Protein AF-A0A494T1H7-F1 (afdb_monomer)

Structure (mmCIF, N/CA/C/O backbone):
data_AF-A0A494T1H7-F1
#
_entry.id   AF-A0A494T1H7-F1
#
loop_
_atom_site.group_PDB
_atom_site.id
_atom_site.type_symbol
_atom_site.label_atom_id
_atom_site.label_alt_id
_atom_site.label_comp_id
_atom_site.label_asym_id
_atom_site.label_entity_id
_atom_site.label_seq_id
_atom_site.pdbx_PDB_ins_code
_atom_site.Cartn_x
_atom_site.Cartn_y
_atom_site.Cartn_z
_atom_site.occupancy
_atom_site.B_iso_or_equiv
_atom_site.auth_seq_id
_atom_site.auth_comp_id
_atom_site.auth_asym_id
_atom_site.auth_atom_id
_atom_site.pdbx_PDB_model_num
ATOM 1 N N . MET A 1 1 ? 7.054 -2.931 -22.526 1.00 60.72 1 MET A N 1
ATOM 2 C CA . MET A 1 1 ? 6.720 -3.942 -21.498 1.00 60.72 1 MET A CA 1
ATOM 3 C C . MET A 1 1 ? 5.221 -4.020 -21.247 1.00 60.72 1 MET A C 1
ATOM 5 O O . MET A 1 1 ? 4.677 -5.110 -21.129 1.00 60.72 1 MET A O 1
ATOM 9 N N . ASP A 1 2 ? 4.543 -2.879 -21.295 1.00 64.06 2 ASP A N 1
ATOM 10 C CA . ASP A 1 2 ? 3.089 -2.733 -21.156 1.00 64.06 2 ASP A CA 1
ATOM 11 C C . ASP A 1 2 ? 2.274 -3.667 -22.053 1.00 64.06 2 ASP A C 1
ATOM 13 O O . ASP A 1 2 ? 1.274 -4.218 -21.614 1.00 64.06 2 ASP A O 1
ATOM 17 N N . ARG A 1 3 ? 2.739 -3.916 -23.286 1.00 69.00 3 ARG A N 1
ATOM 18 C CA . ARG A 1 3 ? 2.093 -4.848 -24.222 1.00 69.00 3 ARG A CA 1
ATOM 19 C C . ARG A 1 3 ? 2.090 -6.302 -23.736 1.00 69.00 3 ARG A C 1
ATOM 21 O O . ARG A 1 3 ? 1.154 -7.025 -24.037 1.00 69.00 3 ARG A O 1
ATOM 28 N N . LEU A 1 4 ? 3.116 -6.727 -22.994 1.00 72.81 4 LEU A N 1
ATOM 29 C CA . LEU A 1 4 ? 3.184 -8.081 -22.439 1.00 72.81 4 LEU A CA 1
ATOM 30 C C . L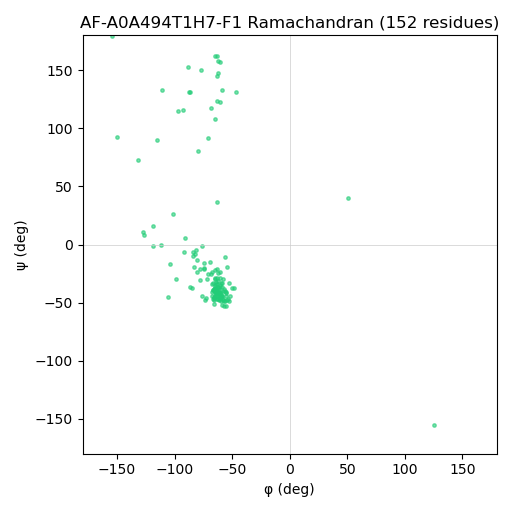EU A 1 4 ? 2.209 -8.228 -21.267 1.00 72.81 4 LEU A C 1
ATOM 32 O O . LEU A 1 4 ? 1.435 -9.173 -21.237 1.00 72.81 4 LEU A O 1
ATOM 36 N N . LEU A 1 5 ? 2.204 -7.272 -20.333 1.00 74.12 5 LEU A N 1
ATOM 37 C CA . LEU A 1 5 ? 1.331 -7.332 -19.153 1.00 74.12 5 LEU A CA 1
ATOM 38 C C . LEU A 1 5 ? -0.139 -7.021 -19.462 1.00 74.12 5 LEU A C 1
ATOM 40 O O . LEU A 1 5 ? -1.010 -7.397 -18.678 1.00 74.12 5 LEU A O 1
ATOM 44 N N . SER A 1 6 ? -0.429 -6.349 -20.579 1.00 75.00 6 SER A N 1
ATOM 45 C CA . SER A 1 6 ? -1.801 -6.175 -21.060 1.00 75.00 6 SER A CA 1
ATOM 46 C C . SER A 1 6 ? -2.344 -7.420 -21.761 1.00 75.00 6 SER A C 1
ATOM 48 O O . SER A 1 6 ? -3.545 -7.665 -21.698 1.00 75.00 6 SER A O 1
ATOM 50 N N . GLN A 1 7 ? -1.480 -8.213 -22.404 1.00 79.00 7 GLN A N 1
ATOM 51 C CA . GLN A 1 7 ? -1.861 -9.466 -23.062 1.00 79.00 7 GLN A CA 1
ATOM 52 C C . GLN A 1 7 ? -1.896 -10.648 -22.087 1.00 79.00 7 GLN A C 1
ATOM 54 O O . GLN A 1 7 ? -2.794 -11.475 -22.177 1.00 79.00 7 GLN A O 1
ATOM 59 N N . GLU A 1 8 ? -0.965 -10.694 -21.133 1.00 81.56 8 GLU A N 1
ATOM 60 C CA . GLU A 1 8 ? -0.801 -11.794 -20.177 1.00 81.56 8 GLU A CA 1
ATOM 61 C C . GLU A 1 8 ? -0.679 -11.258 -18.736 1.00 81.56 8 GLU A C 1
ATOM 63 O O . GLU A 1 8 ? 0.401 -11.272 -18.133 1.00 81.56 8 GLU A O 1
ATOM 68 N N . PRO A 1 9 ? -1.781 -10.766 -18.132 1.00 80.19 9 PRO A N 1
ATOM 69 C CA . PRO A 1 9 ? -1.756 -10.177 -16.791 1.00 80.19 9 PRO A CA 1
ATOM 70 C C . PRO A 1 9 ? -1.337 -11.176 -15.702 1.00 80.19 9 PRO A C 1
ATOM 72 O O . PRO A 1 9 ? -0.797 -10.769 -14.669 1.00 80.19 9 PRO A O 1
ATOM 75 N N . GLY A 1 10 ? -1.534 -12.477 -15.944 1.00 81.44 10 GLY A N 1
ATOM 76 C CA . GLY A 1 10 ? -1.143 -13.558 -15.039 1.00 81.44 10 GLY A CA 1
ATOM 77 C C . GLY A 1 10 ? 0.365 -13.660 -14.796 1.00 81.44 10 GLY A C 1
ATOM 78 O O . GLY A 1 10 ? 0.755 -14.163 -13.751 1.00 81.44 10 GLY A O 1
ATOM 79 N N . LEU A 1 11 ? 1.202 -13.115 -15.688 1.00 83.94 11 LEU A N 1
ATOM 80 C CA . LEU A 1 11 ? 2.667 -13.134 -15.558 1.00 83.94 11 LEU A CA 1
ATOM 81 C C . LEU A 1 11 ? 3.220 -12.041 -14.634 1.00 83.94 11 LEU A C 1
ATOM 83 O O . LEU A 1 11 ? 4.421 -11.982 -14.379 1.00 83.94 11 LEU A O 1
ATOM 87 N N . THR A 1 12 ? 2.366 -11.152 -14.128 1.00 84.25 12 THR A N 1
ATOM 88 C CA . THR A 1 12 ? 2.797 -10.026 -13.285 1.00 84.25 12 THR A CA 1
ATOM 89 C C . THR A 1 12 ? 3.558 -10.447 -12.014 1.00 84.25 12 THR A C 1
ATOM 91 O O . THR A 1 12 ? 4.561 -9.795 -11.715 1.00 84.25 12 THR A O 1
ATOM 94 N N . PRO A 1 13 ? 3.176 -11.517 -11.283 1.00 84.19 13 PRO A N 1
ATOM 95 C CA . PRO A 1 13 ? 3.950 -12.006 -10.141 1.00 84.19 13 PRO A CA 1
ATOM 96 C C . PRO A 1 13 ? 5.362 -12.453 -10.539 1.00 84.19 13 PRO A C 1
ATOM 98 O O . PRO A 1 13 ? 6.333 -12.025 -9.917 1.00 84.19 13 PRO A O 1
ATOM 101 N N . ASP A 1 14 ? 5.487 -13.257 -11.599 1.00 84.31 14 ASP A N 1
ATOM 102 C CA . ASP A 1 14 ? 6.775 -13.779 -12.080 1.00 84.31 14 ASP A CA 1
ATOM 103 C C . ASP A 1 14 ? 7.680 -12.652 -12.574 1.00 84.31 14 ASP A C 1
ATOM 105 O O . ASP A 1 14 ? 8.878 -12.607 -12.286 1.00 84.31 14 ASP A O 1
ATOM 109 N N . PHE A 1 15 ? 7.084 -11.687 -13.269 1.00 83.00 15 PHE A N 1
ATOM 110 C CA . PHE A 1 15 ? 7.766 -10.494 -13.731 1.00 83.00 15 PHE A CA 1
ATOM 111 C C . PHE A 1 15 ? 8.304 -9.652 -12.563 1.00 83.00 15 PHE A C 1
ATOM 113 O O . PHE A 1 15 ? 9.472 -9.257 -12.554 1.00 83.00 15 PHE A O 1
ATOM 120 N N . VAL A 1 16 ? 7.485 -9.411 -11.537 1.00 83.38 16 VAL A N 1
ATOM 121 C CA . VAL A 1 16 ? 7.910 -8.700 -10.324 1.00 83.38 16 VAL A CA 1
ATOM 122 C C . VAL A 1 16 ? 8.993 -9.478 -9.575 1.00 83.38 16 VAL A C 1
ATOM 124 O O . VAL A 1 16 ? 9.989 -8.887 -9.145 1.00 83.38 16 VAL A O 1
ATOM 127 N N . ALA A 1 17 ? 8.851 -10.797 -9.453 1.00 83.62 17 ALA A N 1
ATOM 128 C CA . ALA A 1 17 ? 9.857 -11.650 -8.835 1.00 83.62 17 ALA A CA 1
ATOM 129 C C . ALA A 1 17 ? 11.203 -11.519 -9.562 1.00 83.62 17 ALA A C 1
ATOM 131 O O . ALA A 1 17 ? 12.220 -11.251 -8.915 1.00 83.62 17 ALA A O 1
ATOM 132 N N . TYR A 1 18 ? 11.194 -11.575 -10.897 1.00 83.31 18 TYR A N 1
ATOM 133 C CA . TYR A 1 18 ? 12.376 -11.334 -11.719 1.00 83.31 18 TYR A CA 1
ATOM 134 C C . TYR A 1 18 ? 13.003 -9.971 -11.410 1.00 83.31 18 TYR A C 1
ATOM 136 O O . TYR A 1 18 ? 14.175 -9.919 -11.031 1.00 83.31 18 TYR A O 1
ATOM 144 N N . LEU A 1 19 ? 12.225 -8.884 -11.455 1.00 80.19 19 LEU A N 1
ATOM 145 C CA . LEU A 1 19 ? 12.731 -7.534 -11.186 1.00 80.19 19 LEU A CA 1
ATOM 146 C C . LEU A 1 19 ? 13.376 -7.397 -9.801 1.00 80.19 19 LEU A C 1
ATOM 148 O O . LEU A 1 19 ? 14.388 -6.712 -9.646 1.00 80.19 19 LEU A O 1
ATOM 152 N N . THR A 1 20 ? 12.800 -8.043 -8.789 1.00 77.81 20 THR A N 1
ATOM 153 C CA . THR A 1 20 ? 13.320 -7.990 -7.414 1.00 77.81 20 THR A CA 1
ATOM 154 C C . THR A 1 20 ? 14.536 -8.888 -7.185 1.00 77.81 20 THR A C 1
ATOM 156 O O . THR A 1 20 ? 15.310 -8.620 -6.265 1.00 77.81 20 THR A O 1
ATOM 159 N N . SER A 1 21 ? 14.736 -9.908 -8.025 1.00 80.19 21 SER A N 1
ATOM 160 C CA . SER A 1 21 ? 15.891 -10.817 -7.978 1.00 80.19 21 SER A CA 1
ATOM 161 C C . SER A 1 21 ? 17.157 -10.243 -8.625 1.00 80.19 21 SER A C 1
ATOM 163 O O . SER A 1 21 ? 18.250 -10.775 -8.425 1.00 80.19 21 SER A O 1
ATOM 165 N N . ILE A 1 22 ? 17.026 -9.148 -9.381 1.00 75.06 22 ILE A N 1
ATOM 166 C CA . ILE A 1 22 ? 18.137 -8.534 -10.103 1.00 75.06 22 ILE A CA 1
ATOM 167 C C . ILE A 1 22 ? 19.220 -8.031 -9.118 1.00 75.06 22 ILE A C 1
ATOM 169 O O . ILE A 1 22 ? 18.931 -7.206 -8.238 1.00 75.06 22 ILE A O 1
ATOM 173 N N . PRO A 1 23 ? 20.486 -8.479 -9.265 1.00 70.56 23 PRO A N 1
ATOM 174 C CA . PRO A 1 23 ? 21.588 -8.049 -8.409 1.00 70.56 23 PRO A CA 1
ATOM 175 C C . PRO A 1 23 ? 21.915 -6.551 -8.565 1.00 70.56 23 PRO A C 1
ATOM 177 O O . PRO A 1 23 ? 21.508 -5.879 -9.513 1.00 70.56 23 PRO A O 1
ATOM 180 N N . ARG A 1 24 ? 22.631 -5.984 -7.582 1.00 65.00 24 ARG A N 1
ATOM 181 C CA . ARG A 1 24 ? 22.984 -4.549 -7.552 1.00 65.00 24 ARG A CA 1
ATOM 182 C C . ARG A 1 24 ? 23.871 -4.168 -8.750 1.00 65.00 24 ARG A C 1
ATOM 184 O O . ARG A 1 24 ? 24.703 -4.962 -9.162 1.00 65.00 24 ARG A O 1
ATOM 191 N N . GLY A 1 25 ? 23.730 -2.933 -9.241 1.00 67.19 25 GLY A N 1
ATOM 192 C CA . GLY A 1 25 ? 24.497 -2.395 -10.374 1.00 67.19 25 GLY A CA 1
ATOM 193 C C . GLY A 1 25 ? 23.588 -1.848 -11.476 1.00 67.19 25 GLY A C 1
ATOM 194 O O . GLY A 1 25 ? 22.434 -1.501 -11.208 1.00 67.19 25 GLY A O 1
ATOM 195 N N . ASP A 1 26 ? 24.091 -1.803 -12.709 1.00 63.34 26 ASP A N 1
ATOM 196 C CA . ASP A 1 26 ? 23.388 -1.250 -13.878 1.00 63.34 26 ASP A CA 1
ATOM 197 C C . ASP A 1 26 ? 22.056 -1.958 -14.168 1.00 63.34 26 ASP A C 1
ATOM 199 O O . ASP A 1 26 ? 21.060 -1.326 -14.522 1.00 63.34 26 ASP A O 1
ATOM 203 N N . THR A 1 27 ? 21.972 -3.260 -13.900 1.00 66.56 27 THR A N 1
ATOM 204 C CA . THR A 1 27 ? 20.742 -4.047 -14.073 1.00 66.56 27 THR A CA 1
ATOM 205 C C . THR A 1 27 ? 19.627 -3.596 -13.119 1.00 66.56 27 THR A C 1
ATOM 207 O O . THR A 1 27 ? 18.446 -3.630 -13.461 1.00 66.56 27 THR A O 1
ATOM 210 N N . ARG A 1 28 ? 19.971 -3.077 -11.933 1.00 69.44 28 ARG A N 1
ATOM 211 C CA . ARG A 1 28 ? 18.993 -2.496 -10.998 1.00 69.44 28 ARG A CA 1
ATOM 212 C C . ARG A 1 28 ? 18.452 -1.157 -11.500 1.00 69.44 28 ARG A C 1
ATOM 214 O O . ARG A 1 28 ? 17.317 -0.808 -11.183 1.00 69.44 28 ARG A O 1
ATOM 221 N N . ILE A 1 29 ? 19.246 -0.401 -12.263 1.00 70.31 29 ILE A N 1
ATOM 222 C CA . ILE A 1 29 ? 18.772 0.816 -12.936 1.00 70.31 29 ILE A CA 1
ATOM 223 C C . ILE A 1 29 ? 17.741 0.423 -13.993 1.00 70.31 29 ILE A C 1
ATOM 225 O O . ILE A 1 29 ? 16.654 0.991 -13.996 1.00 70.31 29 ILE A O 1
ATOM 229 N N . GLN A 1 30 ? 18.016 -0.615 -14.789 1.00 72.50 30 GLN A N 1
ATOM 230 C CA . GLN A 1 30 ? 17.064 -1.139 -15.775 1.00 72.50 30 GLN A CA 1
ATOM 231 C C . GLN A 1 30 ? 15.756 -1.603 -15.127 1.00 72.50 30 GLN A C 1
ATOM 233 O O . GLN A 1 30 ? 14.688 -1.233 -15.603 1.00 72.50 30 GLN A O 1
ATOM 238 N N . ALA A 1 31 ? 15.821 -2.322 -13.999 1.00 74.06 31 ALA A N 1
ATOM 239 C CA . ALA A 1 31 ? 14.633 -2.743 -13.251 1.00 74.06 31 ALA A CA 1
ATOM 240 C C . ALA A 1 31 ? 13.767 -1.558 -12.792 1.00 74.06 31 ALA A C 1
ATOM 242 O O . ALA A 1 31 ? 12.539 -1.625 -12.791 1.00 74.06 31 ALA A O 1
ATOM 243 N N . ARG A 1 32 ? 14.410 -0.447 -12.419 1.00 73.94 32 ARG A N 1
ATOM 244 C CA . ARG A 1 32 ? 13.719 0.791 -12.047 1.00 73.94 32 ARG A CA 1
ATOM 245 C C . ARG A 1 32 ? 13.124 1.473 -13.272 1.00 73.94 32 ARG A C 1
ATOM 247 O O . ARG A 1 32 ? 11.955 1.830 -13.234 1.00 73.94 32 ARG A O 1
ATOM 254 N N . THR A 1 33 ? 13.863 1.599 -14.370 1.00 76.81 33 THR A N 1
ATOM 255 C CA . THR A 1 33 ? 13.315 2.139 -15.626 1.00 76.81 33 THR A CA 1
ATOM 256 C C . THR A 1 33 ? 12.064 1.367 -16.052 1.00 76.81 33 THR A C 1
ATOM 258 O O . THR A 1 33 ? 11.015 1.972 -16.239 1.00 76.81 33 THR A O 1
ATOM 261 N N . ALA A 1 34 ? 12.132 0.036 -16.029 1.00 77.81 34 ALA A N 1
ATOM 262 C CA . ALA A 1 34 ? 11.009 -0.874 -16.246 1.00 77.81 34 ALA A CA 1
ATOM 263 C C . ALA A 1 34 ? 9.794 -0.575 -15.340 1.00 77.81 34 ALA A C 1
ATOM 265 O O . ALA A 1 34 ? 8.665 -0.481 -15.815 1.00 77.81 34 ALA A O 1
ATOM 266 N N . LEU A 1 35 ? 10.009 -0.407 -14.030 1.00 78.50 35 LEU A N 1
ATOM 267 C CA . LEU A 1 35 ? 8.935 -0.046 -13.097 1.00 78.50 35 LEU A CA 1
ATOM 268 C C . LEU A 1 35 ? 8.393 1.370 -13.334 1.00 78.50 35 LEU A C 1
ATOM 270 O O . LEU A 1 35 ? 7.211 1.600 -13.112 1.00 78.50 35 LEU A O 1
ATOM 274 N N . ASN A 1 36 ? 9.229 2.325 -13.750 1.00 77.94 36 ASN A N 1
ATOM 275 C CA . ASN A 1 36 ? 8.777 3.686 -14.045 1.00 77.94 36 ASN A CA 1
ATOM 276 C C . ASN A 1 36 ? 7.838 3.708 -15.251 1.00 77.94 36 ASN A C 1
ATOM 278 O O . ASN A 1 36 ? 6.755 4.274 -15.137 1.00 77.94 36 ASN A O 1
ATOM 282 N N . GLU A 1 37 ? 8.215 3.040 -16.343 1.00 79.00 37 GLU A N 1
ATOM 283 C CA . GLU A 1 37 ? 7.392 2.927 -17.556 1.00 79.00 37 GLU A CA 1
ATOM 284 C C . GLU A 1 37 ? 6.005 2.345 -17.240 1.00 79.00 37 GLU A C 1
ATOM 286 O O . GLU A 1 37 ? 4.979 2.900 -17.632 1.00 79.00 37 GLU A O 1
ATOM 291 N N . LEU A 1 38 ? 5.950 1.285 -16.424 1.00 78.50 38 LEU A N 1
ATOM 292 C CA . LEU A 1 38 ? 4.680 0.678 -16.008 1.00 78.50 38 LEU A CA 1
ATOM 293 C C . LEU A 1 38 ? 3.773 1.642 -15.235 1.00 78.50 38 LEU A C 1
ATOM 295 O O . LEU A 1 38 ? 2.547 1.572 -15.335 1.00 78.50 38 LEU A O 1
ATOM 299 N N . LEU A 1 39 ? 4.366 2.533 -14.442 1.00 77.94 39 LEU A N 1
ATOM 300 C CA . LEU A 1 39 ? 3.617 3.493 -13.638 1.00 77.94 39 LEU A CA 1
ATOM 301 C C . LEU A 1 39 ? 3.147 4.711 -14.435 1.00 77.94 39 LEU A C 1
ATOM 303 O O . LEU A 1 39 ? 2.149 5.320 -14.047 1.00 77.94 39 LEU A O 1
ATOM 307 N N . GLU A 1 40 ? 3.798 5.045 -15.549 1.00 79.44 40 GLU A N 1
ATOM 308 C CA . GLU A 1 40 ? 3.291 6.052 -16.493 1.00 79.44 40 GLU A CA 1
ATOM 309 C C . GLU A 1 40 ? 1.947 5.602 -17.092 1.00 79.44 40 GLU A C 1
ATOM 311 O O . GLU A 1 40 ? 1.004 6.390 -17.186 1.00 79.44 40 GLU A O 1
ATOM 316 N N . ASN A 1 41 ? 1.798 4.300 -17.355 1.00 73.75 41 ASN A N 1
ATOM 317 C CA . ASN A 1 41 ? 0.585 3.695 -17.915 1.00 73.75 41 ASN A CA 1
ATOM 318 C C . ASN A 1 41 ? -0.302 2.988 -16.871 1.00 73.75 41 ASN A C 1
ATOM 320 O O . ASN A 1 41 ? -1.101 2.107 -17.200 1.00 73.75 41 ASN A O 1
ATOM 324 N N . LYS A 1 42 ? -0.235 3.417 -15.600 1.00 68.50 42 LYS A N 1
ATOM 325 C CA . LYS A 1 42 ? -0.910 2.782 -14.445 1.00 68.50 42 LYS A CA 1
ATOM 326 C C . LYS A 1 42 ? -2.427 2.569 -14.569 1.00 68.50 42 LYS A C 1
ATOM 328 O O . LYS A 1 42 ? -2.997 1.772 -13.823 1.00 68.50 42 LYS A O 1
ATOM 333 N N . HIS A 1 43 ? -3.102 3.281 -15.468 1.00 71.25 43 HIS A N 1
ATOM 334 C CA . HIS A 1 43 ? -4.545 3.167 -15.702 1.00 71.25 43 HIS A CA 1
ATOM 335 C C . HIS A 1 43 ? -4.932 1.889 -16.464 1.00 71.25 43 HIS A C 1
ATOM 337 O O . HIS A 1 43 ? -6.065 1.436 -16.334 1.00 71.25 43 HIS A O 1
ATOM 343 N N . LEU A 1 44 ? -3.994 1.277 -17.191 1.00 77.94 44 LEU A N 1
ATOM 344 C CA . LEU A 1 44 ? -4.211 0.029 -17.935 1.00 77.94 44 LEU A CA 1
ATOM 345 C C . LEU A 1 44 ? -4.042 -1.226 -17.069 1.00 77.94 44 LEU A C 1
ATOM 347 O O . LEU A 1 44 ? -4.363 -2.329 -17.501 1.00 77.94 44 LEU A O 1
ATOM 351 N N . LEU A 1 45 ? -3.527 -1.065 -15.850 1.00 83.25 45 LEU A N 1
ATOM 352 C CA . LEU A 1 45 ? -3.237 -2.169 -14.948 1.00 83.25 45 LEU A CA 1
ATOM 353 C C . LEU A 1 45 ? -4.477 -2.537 -14.132 1.00 83.25 45 LEU A C 1
ATOM 355 O O . LEU A 1 45 ? -5.094 -1.679 -13.485 1.00 83.25 45 LEU A O 1
ATOM 359 N N . SER A 1 46 ? -4.792 -3.830 -14.087 1.00 89.00 46 SER A N 1
ATOM 360 C CA . SER A 1 46 ? -5.778 -4.354 -13.142 1.00 89.00 46 SER A CA 1
ATOM 361 C C . SER A 1 46 ? -5.322 -4.127 -11.697 1.00 89.00 46 SER A C 1
ATOM 363 O O . SER A 1 46 ? -4.134 -3.978 -11.400 1.00 89.00 46 SER A O 1
ATOM 365 N N . THR A 1 47 ? -6.269 -4.124 -10.761 1.00 90.69 47 THR A N 1
ATOM 366 C CA . THR A 1 47 ? -5.977 -3.947 -9.331 1.00 90.69 47 THR A CA 1
ATOM 367 C C . THR A 1 47 ? -4.966 -4.966 -8.815 1.00 90.69 47 THR A C 1
ATOM 369 O O . THR A 1 47 ? -4.047 -4.605 -8.086 1.00 90.69 47 THR A O 1
ATOM 372 N N . TRP A 1 48 ? -5.074 -6.224 -9.247 1.00 90.31 48 TRP A N 1
ATOM 373 C CA . TRP A 1 48 ? -4.135 -7.266 -8.842 1.00 90.31 48 TRP A CA 1
ATOM 374 C C . TRP A 1 48 ? -2.716 -7.005 -9.355 1.00 90.31 48 TRP A C 1
ATOM 376 O O . TRP A 1 48 ? -1.748 -7.179 -8.622 1.00 90.31 48 TRP A O 1
ATOM 386 N N . GLN A 1 49 ? -2.573 -6.493 -10.578 1.00 89.81 49 GLN A N 1
ATOM 387 C CA . GLN A 1 49 ? -1.265 -6.093 -11.102 1.00 89.81 49 GLN A CA 1
ATOM 388 C C . GLN A 1 49 ? -0.661 -4.942 -10.294 1.00 89.81 49 GLN A C 1
ATOM 390 O O . GLN A 1 49 ? 0.530 -4.962 -9.984 1.00 89.81 49 GLN A O 1
ATOM 395 N N . LYS A 1 50 ? -1.488 -3.972 -9.890 1.00 92.12 50 LYS A N 1
ATOM 396 C CA . LYS A 1 50 ? -1.062 -2.862 -9.026 1.00 92.12 50 LYS A CA 1
ATOM 397 C C . LYS A 1 50 ? -0.565 -3.353 -7.665 1.00 92.12 50 LYS A C 1
ATOM 399 O O . LYS A 1 50 ? 0.426 -2.818 -7.183 1.00 92.12 50 LYS A O 1
ATOM 404 N N . VAL A 1 51 ? -1.187 -4.381 -7.079 1.00 93.06 51 VAL A N 1
ATOM 405 C CA . VAL A 1 51 ? -0.725 -5.002 -5.819 1.00 93.06 51 VAL A CA 1
ATOM 406 C C . VAL A 1 51 ? 0.704 -5.529 -5.966 1.00 93.06 51 VAL A C 1
ATOM 408 O O . VAL A 1 51 ? 1.582 -5.156 -5.189 1.00 93.06 51 VAL A O 1
ATOM 411 N N . TRP A 1 52 ? 0.969 -6.331 -6.999 1.00 91.50 52 TRP A N 1
ATOM 412 C CA . TRP A 1 52 ? 2.310 -6.873 -7.244 1.00 91.50 52 TRP A CA 1
ATOM 413 C C . TRP A 1 52 ? 3.347 -5.783 -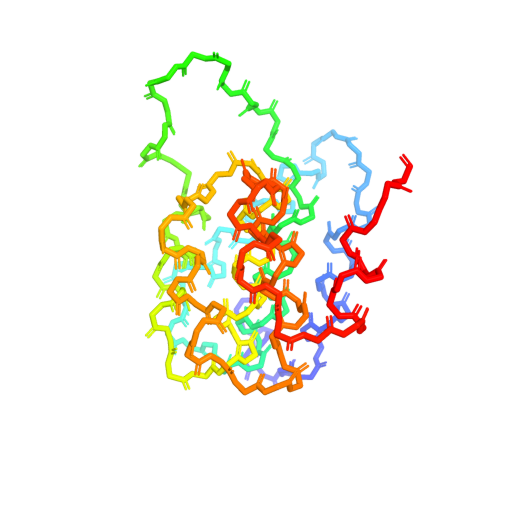7.494 1.00 91.50 52 TRP A C 1
ATOM 415 O O . TRP A 1 52 ? 4.451 -5.839 -6.956 1.00 91.50 52 TRP A O 1
ATOM 425 N N . ILE A 1 53 ? 2.990 -4.763 -8.273 1.00 89.56 53 ILE A N 1
ATOM 426 C CA . ILE A 1 53 ? 3.888 -3.642 -8.557 1.00 89.56 53 ILE A CA 1
ATOM 427 C C . ILE A 1 53 ? 4.165 -2.830 -7.284 1.00 89.56 53 ILE A C 1
ATOM 429 O O . ILE A 1 53 ? 5.308 -2.433 -7.065 1.00 89.56 53 ILE A O 1
ATOM 433 N N . ALA A 1 54 ? 3.173 -2.630 -6.411 1.00 91.38 54 ALA A N 1
ATOM 434 C CA . ALA A 1 54 ? 3.369 -1.963 -5.125 1.00 91.38 54 ALA A CA 1
ATOM 435 C C . ALA A 1 54 ? 4.388 -2.711 -4.247 1.00 91.38 54 ALA A C 1
ATOM 437 O O . ALA A 1 54 ? 5.353 -2.095 -3.788 1.00 91.38 54 ALA A O 1
ATOM 438 N N . ASP A 1 55 ? 4.252 -4.035 -4.098 1.00 91.19 55 ASP A N 1
ATOM 439 C CA . ASP A 1 55 ? 5.226 -4.858 -3.360 1.00 91.19 55 ASP A CA 1
ATOM 440 C C . ASP A 1 55 ? 6.627 -4.819 -4.003 1.00 91.19 55 ASP A C 1
ATOM 442 O O . ASP A 1 55 ? 7.635 -4.671 -3.300 1.00 91.19 55 ASP A O 1
ATOM 446 N N . ALA A 1 56 ? 6.706 -4.870 -5.339 1.00 87.88 56 ALA A N 1
ATOM 447 C CA . ALA A 1 56 ? 7.963 -4.752 -6.083 1.00 87.88 56 ALA A CA 1
ATOM 448 C C . ALA A 1 56 ? 8.695 -3.448 -5.745 1.00 87.88 56 ALA A C 1
ATOM 450 O O . ALA A 1 56 ? 9.884 -3.444 -5.410 1.00 87.88 56 ALA A O 1
ATOM 451 N N . VAL A 1 57 ? 7.966 -2.334 -5.788 1.00 86.56 57 VAL A N 1
ATOM 452 C CA . VAL A 1 57 ? 8.486 -1.003 -5.477 1.00 86.56 57 VAL A CA 1
ATOM 453 C C . VAL A 1 57 ? 9.010 -0.944 -4.038 1.00 86.56 57 VAL A C 1
ATOM 455 O O . VAL A 1 57 ? 10.106 -0.428 -3.811 1.00 86.56 57 VAL A O 1
ATOM 458 N N . GLY A 1 58 ? 8.300 -1.536 -3.072 1.00 85.38 58 GLY A N 1
ATOM 459 C CA . GLY A 1 58 ? 8.753 -1.632 -1.677 1.00 85.38 58 GLY A CA 1
ATOM 460 C C . GLY A 1 58 ? 10.021 -2.480 -1.471 1.00 85.38 58 GLY A C 1
ATOM 461 O O . GLY A 1 58 ? 10.736 -2.317 -0.474 1.00 85.38 58 GLY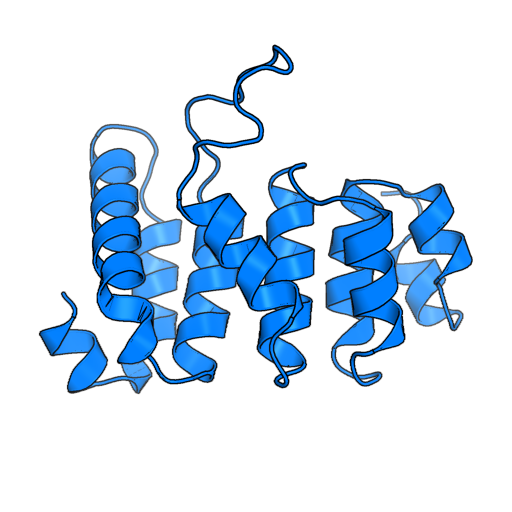 A O 1
ATOM 462 N N . ARG A 1 59 ? 10.333 -3.392 -2.402 1.00 84.12 59 ARG A N 1
ATOM 463 C CA . ARG A 1 59 ? 11.538 -4.252 -2.389 1.00 84.12 59 ARG A CA 1
ATOM 464 C C . ARG A 1 59 ? 12.743 -3.586 -3.039 1.00 84.12 59 ARG A C 1
ATOM 466 O O . ARG A 1 59 ? 13.875 -3.742 -2.562 1.00 84.12 59 ARG A O 1
ATOM 473 N N . VAL A 1 60 ? 12.527 -2.818 -4.101 1.00 76.25 60 VAL A N 1
ATOM 474 C CA . VAL A 1 60 ? 13.596 -2.134 -4.834 1.00 76.25 60 VAL A CA 1
ATOM 475 C C . VAL A 1 60 ? 14.003 -0.861 -4.077 1.00 76.25 60 VAL A C 1
ATOM 477 O O . VAL A 1 60 ? 13.601 0.246 -4.418 1.00 76.25 60 VAL A O 1
ATOM 480 N N . ARG A 1 61 ? 14.842 -1.004 -3.032 1.00 64.06 61 ARG A N 1
ATOM 481 C CA . ARG A 1 61 ? 15.411 0.149 -2.292 1.00 64.06 61 ARG A CA 1
ATOM 482 C C . ARG A 1 61 ? 15.957 1.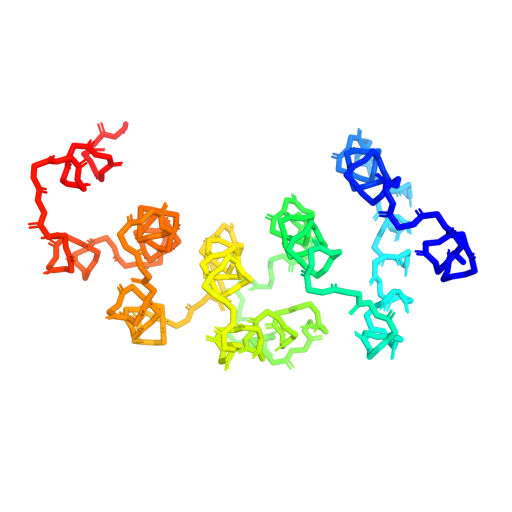218 -3.260 1.00 64.06 61 ARG A C 1
ATOM 484 O O . ARG A 1 61 ? 16.757 0.855 -4.137 1.00 64.06 61 ARG A O 1
ATOM 491 N N . PRO A 1 62 ? 15.609 2.504 -3.086 1.00 57.50 62 PRO A N 1
ATOM 492 C CA . PRO A 1 62 ? 16.241 3.595 -3.809 1.00 57.50 62 PRO A CA 1
ATOM 493 C C . PRO A 1 62 ? 17.749 3.609 -3.535 1.00 57.50 62 PRO A C 1
ATOM 495 O O . PRO A 1 62 ? 18.178 3.503 -2.390 1.00 57.50 62 PRO A O 1
ATOM 498 N N . THR A 1 63 ? 18.560 3.739 -4.587 1.00 51.66 63 THR A N 1
ATOM 499 C CA . THR A 1 63 ? 20.027 3.891 -4.497 1.00 51.66 63 THR A CA 1
ATOM 500 C C . THR A 1 63 ? 20.436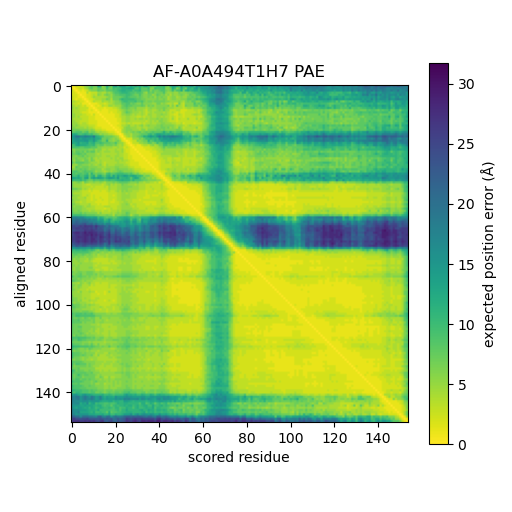 5.146 -3.713 1.00 51.66 63 THR A C 1
ATOM 502 O O . THR A 1 63 ? 21.515 5.195 -3.139 1.00 51.66 63 THR A O 1
ATOM 505 N N . THR A 1 64 ? 19.549 6.135 -3.643 1.00 47.72 64 THR A N 1
ATOM 506 C CA . THR A 1 64 ? 19.703 7.375 -2.886 1.00 47.72 64 THR A CA 1
ATOM 507 C C . THR A 1 64 ? 18.651 7.396 -1.783 1.00 47.72 64 THR A C 1
ATOM 509 O O . THR A 1 64 ? 17.532 7.866 -1.978 1.00 47.72 64 THR A O 1
ATOM 512 N N . LEU A 1 65 ? 18.999 6.862 -0.612 1.00 45.72 65 LEU A N 1
ATOM 513 C CA . LEU A 1 65 ? 18.398 7.336 0.631 1.00 45.72 65 LEU A CA 1
ATOM 514 C C . LEU A 1 65 ? 18.986 8.728 0.852 1.00 45.72 65 LEU A C 1
ATOM 516 O O . LEU A 1 65 ? 20.094 8.862 1.368 1.00 45.72 65 LEU A O 1
ATOM 520 N N . VAL A 1 66 ? 18.309 9.760 0.350 1.00 41.84 66 VAL A N 1
ATOM 521 C CA . VAL A 1 66 ? 18.672 11.137 0.680 1.00 41.84 66 VAL A CA 1
ATOM 522 C C . VAL A 1 66 ? 18.417 11.275 2.175 1.00 41.84 66 VAL A C 1
ATOM 524 O O . VAL A 1 66 ? 17.283 11.225 2.641 1.00 41.84 66 VAL A O 1
ATOM 527 N N . ARG A 1 67 ? 19.517 11.338 2.920 1.00 42.16 67 ARG A N 1
ATOM 528 C CA . ARG A 1 67 ? 19.564 11.437 4.380 1.00 42.16 67 ARG A CA 1
ATOM 529 C C . ARG A 1 67 ? 19.236 12.852 4.878 1.00 42.16 67 ARG A C 1
ATOM 531 O O . ARG A 1 67 ? 19.173 13.066 6.079 1.00 42.16 67 ARG A O 1
ATOM 538 N N . ASP A 1 68 ? 18.981 13.774 3.953 1.00 35.25 68 ASP A N 1
ATOM 539 C CA . ASP A 1 68 ? 18.589 15.153 4.211 1.00 35.25 68 ASP A CA 1
ATOM 540 C C . ASP A 1 68 ? 17.137 15.356 3.781 1.00 35.25 68 ASP A C 1
ATOM 542 O O . ASP A 1 68 ? 16.742 14.950 2.689 1.00 35.25 68 ASP A O 1
ATOM 546 N N . GLY A 1 69 ? 16.333 15.987 4.637 1.00 39.66 69 GLY A N 1
ATOM 547 C CA . GLY A 1 69 ? 14.882 16.171 4.505 1.00 39.66 69 GLY A CA 1
ATOM 548 C C . GLY A 1 69 ? 14.388 17.010 3.314 1.00 39.66 69 GLY A C 1
ATOM 549 O O . GLY A 1 69 ? 13.418 17.743 3.456 1.00 39.66 69 GLY A O 1
ATOM 550 N N . SER A 1 70 ? 15.019 16.928 2.140 1.00 36.62 70 SER A N 1
ATOM 551 C CA . SER A 1 70 ? 14.719 17.732 0.948 1.00 36.62 70 SER A CA 1
ATOM 552 C C . SER A 1 70 ? 14.267 16.932 -0.284 1.00 36.62 70 SER A C 1
ATOM 554 O O . SER A 1 70 ? 13.909 17.533 -1.297 1.00 36.62 70 SER A O 1
ATOM 556 N N . SER A 1 71 ? 14.199 15.594 -0.231 1.00 43.19 71 SER A N 1
ATOM 557 C CA . SER A 1 71 ? 13.694 14.788 -1.362 1.00 43.19 71 SER A CA 1
ATOM 558 C C . SER A 1 71 ? 12.447 13.954 -1.061 1.00 43.19 71 SER A C 1
ATOM 560 O O . SER A 1 71 ? 12.104 13.078 -1.858 1.00 43.19 71 SER A O 1
ATOM 562 N N . LEU A 1 72 ? 11.738 14.249 0.034 1.00 43.81 72 LEU A N 1
ATOM 563 C CA . LEU A 1 72 ? 10.454 13.629 0.402 1.00 43.81 72 LEU A CA 1
ATOM 564 C C . LEU A 1 72 ? 9.363 13.768 -0.690 1.00 43.81 72 LEU A C 1
ATOM 566 O O . LEU A 1 72 ? 8.354 13.078 -0.634 1.00 43.81 72 LEU A O 1
ATOM 570 N N . GLY A 1 73 ? 9.575 14.595 -1.726 1.00 40.47 73 GLY A N 1
ATOM 571 C CA . GLY A 1 73 ? 8.585 14.873 -2.777 1.00 40.47 73 GLY A CA 1
ATOM 572 C C . GLY A 1 73 ? 8.857 14.357 -4.203 1.00 40.47 73 GLY A C 1
ATOM 573 O O . GLY A 1 73 ? 8.037 14.632 -5.084 1.00 40.47 73 GLY A O 1
ATOM 574 N N . LYS A 1 74 ? 9.973 13.669 -4.508 1.00 50.44 74 LYS A N 1
ATOM 575 C CA . LYS A 1 74 ? 10.409 13.501 -5.923 1.00 50.44 74 LYS A CA 1
ATOM 576 C C . LYS A 1 74 ? 10.691 12.084 -6.431 1.00 50.44 74 LYS A C 1
ATOM 578 O O . LYS A 1 74 ? 11.185 11.953 -7.54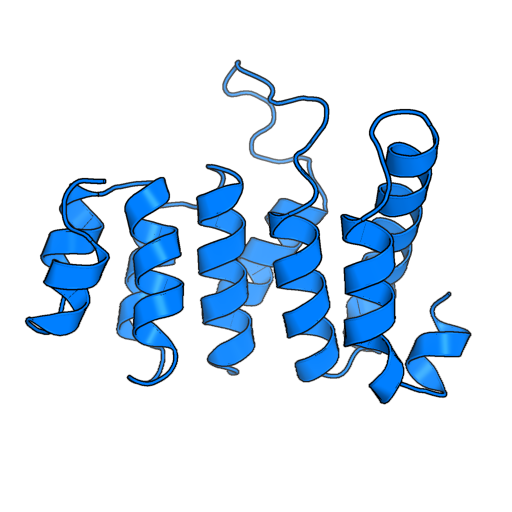7 1.00 50.44 74 LYS A O 1
ATOM 583 N N . ASN A 1 75 ? 10.354 11.024 -5.697 1.00 70.62 75 ASN A N 1
ATOM 584 C CA . ASN A 1 75 ? 10.372 9.682 -6.285 1.00 70.62 75 ASN A CA 1
ATOM 585 C C . ASN A 1 75 ? 8.956 9.302 -6.740 1.00 70.62 75 ASN A C 1
ATOM 587 O O . ASN A 1 75 ? 8.053 9.188 -5.912 1.00 70.62 75 ASN A O 1
ATOM 591 N N . HIS A 1 76 ? 8.771 9.138 -8.054 1.00 76.75 76 HIS A N 1
ATOM 592 C CA . HIS A 1 76 ? 7.494 8.797 -8.697 1.00 76.75 76 HIS A CA 1
ATOM 593 C C . HIS A 1 76 ? 6.790 7.614 -8.007 1.00 76.75 76 HIS A C 1
ATOM 595 O O . HIS A 1 76 ? 5.584 7.651 -7.777 1.00 76.75 76 HIS A O 1
ATOM 601 N N . TYR A 1 77 ? 7.577 6.634 -7.559 1.00 81.56 77 TYR A N 1
ATOM 602 C CA . TYR A 1 77 ? 7.133 5.487 -6.772 1.00 81.56 77 TYR A CA 1
ATOM 603 C C . TYR A 1 77 ? 6.419 5.849 -5.474 1.00 81.56 77 TYR A C 1
ATOM 605 O O . TYR A 1 77 ? 5.324 5.366 -5.223 1.00 81.56 77 TYR A O 1
ATOM 613 N N . THR A 1 78 ? 7.038 6.688 -4.643 1.00 85.06 78 THR A N 1
ATOM 614 C CA . THR A 1 78 ? 6.501 7.043 -3.326 1.00 85.06 78 THR A CA 1
ATOM 615 C C . THR A 1 78 ? 5.190 7.801 -3.483 1.00 85.06 78 THR A C 1
ATOM 617 O O . THR A 1 78 ? 4.233 7.510 -2.778 1.00 85.06 78 THR A O 1
ATOM 620 N N . ARG A 1 79 ? 5.111 8.708 -4.467 1.00 87.31 79 ARG A N 1
ATOM 621 C CA . ARG A 1 79 ? 3.863 9.411 -4.794 1.00 87.31 79 ARG A CA 1
ATOM 622 C C . ARG A 1 79 ? 2.765 8.439 -5.214 1.00 87.31 79 ARG A C 1
ATOM 624 O O . ARG A 1 79 ? 1.653 8.530 -4.714 1.00 87.31 79 ARG A O 1
ATOM 631 N N . TRP A 1 80 ? 3.079 7.498 -6.099 1.00 90.38 80 TRP A N 1
ATOM 632 C CA . TRP A 1 80 ? 2.103 6.510 -6.543 1.00 90.38 80 TRP A CA 1
ATOM 633 C C . TRP A 1 80 ? 1.651 5.571 -5.414 1.00 90.38 80 TRP A C 1
ATOM 635 O O . TRP A 1 80 ? 0.472 5.242 -5.328 1.00 90.38 80 TRP A O 1
ATOM 645 N N . LEU A 1 81 ? 2.549 5.178 -4.507 1.00 92.38 81 LEU A N 1
ATOM 646 C CA . LEU A 1 81 ? 2.174 4.403 -3.322 1.00 92.38 81 LEU A CA 1
ATOM 647 C C . LEU A 1 81 ? 1.240 5.194 -2.393 1.00 92.38 81 LEU A C 1
ATOM 649 O O . LEU A 1 81 ? 0.275 4.622 -1.895 1.00 92.38 81 LEU A O 1
ATOM 653 N N . HIS A 1 82 ? 1.475 6.497 -2.218 1.00 93.44 82 HIS A N 1
ATOM 654 C CA . HIS A 1 82 ? 0.572 7.392 -1.482 1.00 93.44 82 HIS A CA 1
ATOM 655 C C . HIS A 1 82 ? -0.812 7.495 -2.131 1.00 93.44 82 HIS A C 1
ATOM 657 O O . HIS A 1 82 ? -1.826 7.409 -1.446 1.00 93.44 82 HIS A O 1
ATOM 663 N N . GLU A 1 83 ? -0.885 7.575 -3.463 1.00 92.88 83 GLU A N 1
ATOM 664 C CA . GLU A 1 83 ? -2.165 7.484 -4.184 1.00 92.88 83 GLU A CA 1
ATOM 665 C C . GLU A 1 83 ? -2.866 6.141 -3.911 1.00 92.88 83 GLU A C 1
ATOM 667 O O . GLU A 1 83 ? -4.075 6.101 -3.681 1.00 92.88 83 GLU A O 1
ATOM 672 N N . CYS A 1 84 ? -2.108 5.040 -3.884 1.00 94.75 84 CYS A N 1
ATOM 673 C CA . CYS A 1 84 ? -2.638 3.702 -3.628 1.00 94.75 84 CYS A CA 1
ATOM 674 C C . CYS A 1 84 ? -3.166 3.518 -2.200 1.00 94.75 84 CYS A C 1
ATOM 676 O O . CYS A 1 84 ? -4.048 2.682 -2.005 1.00 94.75 84 CYS A O 1
ATOM 678 N N . LEU A 1 85 ? -2.705 4.305 -1.217 1.00 96.31 85 LEU A N 1
ATOM 679 C CA . LEU A 1 85 ? -3.282 4.286 0.131 1.00 96.31 85 LEU A CA 1
ATOM 680 C C . LEU A 1 85 ? -4.774 4.616 0.113 1.00 96.31 85 LEU A C 1
ATOM 682 O O . LEU A 1 85 ? -5.513 4.092 0.939 1.00 96.31 85 LEU A O 1
ATOM 686 N N . ASN A 1 86 ? -5.230 5.425 -0.846 1.00 94.62 86 ASN A N 1
ATOM 687 C CA . ASN A 1 86 ? -6.626 5.835 -0.998 1.00 94.62 86 ASN A CA 1
ATOM 688 C C . ASN A 1 86 ? -7.446 4.914 -1.912 1.00 94.62 86 ASN A C 1
ATOM 690 O O . ASN A 1 86 ? -8.604 5.211 -2.178 1.00 94.62 86 ASN A O 1
ATOM 694 N N . ALA A 1 87 ? -6.885 3.797 -2.382 1.00 93.31 87 ALA A N 1
ATOM 695 C CA . ALA A 1 87 ? -7.638 2.845 -3.188 1.00 93.31 87 ALA A CA 1
ATOM 696 C C . ALA A 1 87 ? -8.800 2.220 -2.391 1.00 93.31 87 ALA A C 1
ATOM 698 O O . ALA A 1 87 ? -8.653 1.922 -1.201 1.00 93.31 87 ALA A O 1
ATOM 699 N N . ASP A 1 88 ? -9.912 1.953 -3.085 1.00 93.62 88 ASP A N 1
ATOM 700 C CA . ASP A 1 88 ? -11.070 1.208 -2.555 1.00 93.62 88 ASP A CA 1
ATOM 701 C C . ASP A 1 88 ? -10.760 -0.279 -2.334 1.00 93.62 88 ASP A C 1
ATOM 703 O O . ASP A 1 88 ? -11.508 -1.003 -1.686 1.00 93.62 88 ASP A O 1
ATOM 707 N N . ASN A 1 89 ? -9.660 -0.767 -2.910 1.00 96.19 89 ASN A N 1
ATOM 708 C CA . ASN A 1 89 ? -9.235 -2.145 -2.759 1.00 96.19 89 ASN A CA 1
ATOM 709 C C . ASN A 1 89 ? -8.264 -2.297 -1.583 1.00 96.19 89 ASN A C 1
ATOM 711 O O . ASN A 1 89 ? -7.130 -1.816 -1.641 1.00 96.19 89 ASN A O 1
ATOM 715 N N . ASP A 1 90 ? -8.688 -3.050 -0.571 1.00 97.25 90 ASP A N 1
ATOM 716 C CA . ASP A 1 90 ? -7.913 -3.302 0.647 1.00 97.25 90 ASP A CA 1
ATOM 717 C C . ASP A 1 90 ? -6.528 -3.892 0.390 1.00 97.25 90 ASP A C 1
ATOM 719 O O . ASP A 1 90 ? -5.555 -3.466 1.009 1.00 97.25 90 ASP A O 1
ATOM 723 N N . ALA A 1 91 ? -6.421 -4.849 -0.539 1.00 96.12 91 ALA A N 1
ATOM 724 C CA . ALA A 1 91 ? -5.152 -5.500 -0.850 1.00 96.12 91 ALA A CA 1
ATOM 725 C C . ALA A 1 91 ? -4.130 -4.487 -1.372 1.00 96.12 91 ALA A C 1
ATOM 727 O O . ALA A 1 91 ? -2.973 -4.483 -0.945 1.00 96.12 91 ALA A O 1
ATOM 728 N N . LEU A 1 92 ? -4.562 -3.597 -2.269 1.00 96.75 92 LEU A N 1
ATOM 729 C CA . LEU A 1 92 ? -3.717 -2.543 -2.817 1.00 96.75 92 LEU A CA 1
ATOM 730 C C . LEU A 1 92 ? -3.335 -1.518 -1.747 1.00 96.75 92 LEU A C 1
ATOM 732 O O . LEU A 1 92 ? -2.151 -1.203 -1.619 1.00 96.75 92 LEU A O 1
ATOM 736 N N . ALA A 1 93 ? -4.298 -1.049 -0.951 1.00 97.62 93 ALA A N 1
ATOM 737 C CA . ALA A 1 93 ? -4.040 -0.080 0.111 1.00 97.62 93 ALA A CA 1
ATOM 738 C C . ALA A 1 93 ? -3.075 -0.637 1.175 1.00 97.62 93 ALA A C 1
ATOM 740 O O . ALA A 1 93 ? -2.090 0.019 1.521 1.00 97.62 93 ALA A O 1
ATOM 741 N N . ALA A 1 94 ? -3.291 -1.870 1.642 1.00 97.50 94 ALA A N 1
ATOM 742 C CA . ALA A 1 94 ? -2.430 -2.519 2.631 1.00 97.50 94 ALA A CA 1
ATOM 743 C C . ALA A 1 94 ? -1.029 -2.825 2.083 1.00 97.50 94 ALA A C 1
ATOM 745 O O . ALA A 1 94 ? -0.031 -2.618 2.775 1.00 97.50 94 ALA A O 1
ATOM 746 N N . THR A 1 95 ? -0.926 -3.261 0.824 1.00 97.06 95 THR A N 1
ATOM 747 C CA . THR A 1 95 ? 0.374 -3.512 0.181 1.00 97.06 95 THR A CA 1
ATOM 748 C C . THR A 1 95 ? 1.153 -2.216 -0.025 1.00 97.06 95 THR A C 1
ATOM 750 O O . THR A 1 95 ? 2.369 -2.182 0.188 1.00 97.06 95 THR A O 1
ATOM 753 N N . ALA A 1 96 ? 0.469 -1.130 -0.390 1.00 96.31 96 ALA A N 1
ATOM 754 C CA . ALA A 1 96 ? 1.078 0.186 -0.501 1.00 96.31 96 ALA A CA 1
ATOM 755 C C . ALA A 1 96 ? 1.565 0.702 0.860 1.00 96.31 96 ALA A C 1
ATOM 757 O O . ALA A 1 96 ? 2.714 1.137 0.960 1.00 96.31 96 ALA A O 1
ATOM 758 N N . ALA A 1 97 ? 0.759 0.552 1.916 1.00 96.81 97 ALA A N 1
ATOM 759 C CA . ALA A 1 97 ? 1.143 0.887 3.287 1.00 96.81 97 ALA A CA 1
ATOM 760 C C . ALA A 1 97 ? 2.389 0.115 3.742 1.00 96.81 97 ALA A C 1
ATOM 762 O O . ALA A 1 97 ? 3.364 0.705 4.215 1.00 96.81 97 ALA A O 1
ATOM 763 N N . HIS A 1 98 ? 2.408 -1.200 3.519 1.00 96.12 98 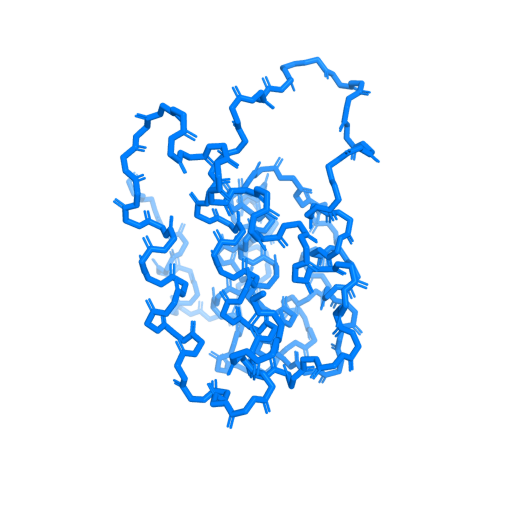HIS A N 1
ATOM 764 C CA . HIS A 1 98 ? 3.566 -2.033 3.824 1.00 96.12 98 HIS A CA 1
ATOM 765 C C . HIS A 1 98 ? 4.819 -1.596 3.055 1.00 96.12 98 HIS A C 1
ATOM 767 O O . HIS A 1 98 ? 5.913 -1.496 3.618 1.00 96.12 98 HIS A O 1
ATOM 773 N N . SER A 1 99 ? 4.663 -1.292 1.768 1.00 93.94 99 SER A N 1
ATOM 774 C CA . SER A 1 99 ? 5.758 -0.880 0.889 1.00 93.94 99 SER A CA 1
ATOM 775 C C . SER A 1 99 ? 6.330 0.483 1.276 1.00 93.94 99 SER A C 1
ATOM 777 O O . SER A 1 99 ? 7.551 0.633 1.327 1.00 93.94 99 SER A O 1
ATOM 779 N N . LEU A 1 100 ? 5.482 1.450 1.636 1.00 92.94 100 LEU A N 1
ATOM 780 C CA . LEU A 1 100 ? 5.906 2.740 2.189 1.00 92.94 100 LEU A CA 1
ATOM 781 C C . LEU A 1 100 ? 6.670 2.571 3.505 1.00 92.94 100 LEU A C 1
ATOM 783 O O . LEU A 1 100 ? 7.724 3.190 3.676 1.00 92.94 100 LEU A O 1
ATOM 787 N N . GLY A 1 101 ? 6.204 1.682 4.386 1.00 92.25 101 GLY A N 1
ATOM 788 C CA . GLY A 1 101 ? 6.904 1.340 5.624 1.00 92.25 101 GLY A CA 1
ATOM 789 C C . GLY A 1 101 ? 8.290 0.744 5.377 1.00 92.25 101 GLY A C 1
ATOM 790 O O . GLY A 1 101 ? 9.279 1.177 5.962 1.00 92.25 101 GLY A O 1
ATOM 791 N N . ARG A 1 102 ? 8.423 -0.197 4.434 1.00 90.19 102 ARG A N 1
ATOM 792 C CA . ARG A 1 102 ? 9.732 -0.764 4.039 1.00 90.19 102 ARG A CA 1
ATOM 793 C C . ARG A 1 102 ? 10.711 0.284 3.516 1.00 90.19 102 ARG A C 1
ATOM 795 O O . ARG A 1 102 ? 11.924 0.135 3.694 1.00 90.19 102 ARG A O 1
ATOM 802 N N . LEU A 1 103 ? 10.186 1.308 2.853 1.00 87.44 103 LEU A N 1
ATOM 803 C CA . LEU A 1 103 ? 10.952 2.421 2.309 1.00 87.44 103 LEU A CA 1
ATOM 804 C C . LEU A 1 103 ? 11.227 3.525 3.342 1.00 87.44 103 LEU A C 1
ATOM 806 O O . LEU A 1 103 ? 11.993 4.429 3.021 1.00 87.44 103 LEU A O 1
ATOM 810 N N . HIS A 1 104 ? 10.659 3.441 4.553 1.00 88.12 104 HIS A N 1
ATOM 811 C CA . HIS A 1 104 ? 10.655 4.511 5.563 1.00 88.12 104 HIS A CA 1
ATOM 812 C C . HIS A 1 104 ? 10.172 5.852 4.978 1.00 88.12 104 HIS A C 1
ATOM 814 O O . HIS A 1 104 ? 10.748 6.905 5.238 1.00 88.12 104 HIS A O 1
ATOM 820 N N . ALA A 1 105 ? 9.151 5.792 4.119 1.00 87.81 105 ALA A N 1
ATOM 821 C CA . ALA A 1 105 ? 8.646 6.936 3.356 1.00 87.81 105 ALA A CA 1
ATOM 822 C C . ALA A 1 105 ? 7.132 7.164 3.526 1.00 87.81 105 ALA A C 1
ATOM 824 O O . ALA A 1 105 ? 6.548 7.958 2.789 1.00 87.81 105 ALA A O 1
ATOM 825 N N . GLY A 1 106 ? 6.496 6.432 4.445 1.00 86.75 106 GLY A N 1
ATOM 826 C CA . GLY A 1 106 ? 5.091 6.625 4.798 1.00 86.75 106 GLY A CA 1
ATOM 827 C C . GLY A 1 106 ? 4.917 7.661 5.904 1.00 86.75 106 GLY A C 1
ATOM 828 O O . GLY A 1 106 ? 5.811 7.835 6.729 1.00 86.75 106 GLY A O 1
ATOM 829 N N . ASP A 1 107 ? 3.758 8.314 5.930 1.00 92.56 107 ASP A N 1
ATOM 830 C CA . ASP A 1 107 ? 3.316 9.122 7.064 1.00 92.56 107 ASP A CA 1
ATOM 831 C C . ASP A 1 107 ? 2.563 8.241 8.072 1.00 92.56 107 ASP A C 1
ATOM 833 O O . ASP A 1 107 ? 1.668 7.477 7.710 1.00 92.56 107 ASP A O 1
ATOM 837 N N . ALA A 1 108 ? 2.908 8.339 9.355 1.00 94.06 108 ALA A N 1
ATOM 838 C CA . ALA A 1 108 ? 2.336 7.472 10.385 1.00 94.06 108 ALA A CA 1
ATOM 839 C C . ALA A 1 108 ? 0.814 7.659 10.553 1.00 94.06 108 ALA A C 1
ATOM 841 O O . ALA A 1 108 ? 0.110 6.737 10.964 1.00 94.06 108 ALA A O 1
ATOM 842 N N . THR A 1 109 ? 0.276 8.847 10.269 1.00 96.19 109 THR A N 1
ATOM 843 C CA . THR A 1 109 ? -1.168 9.121 10.337 1.00 96.19 109 THR A CA 1
ATOM 844 C C . THR A 1 109 ? -1.899 8.531 9.143 1.00 96.19 109 THR A C 1
ATOM 846 O O . THR A 1 109 ? -2.916 7.865 9.337 1.00 96.19 109 THR A O 1
ATOM 849 N N . GLU A 1 110 ? -1.358 8.686 7.938 1.00 95.94 110 GLU A N 1
ATOM 850 C CA . GLU A 1 110 ? -1.909 8.057 6.734 1.00 95.94 110 GLU A CA 1
ATOM 851 C C . GLU A 1 110 ? -1.894 6.527 6.842 1.00 95.94 110 GLU A C 1
ATOM 853 O O . GLU A 1 110 ? -2.903 5.871 6.577 1.00 95.94 110 GLU A O 1
ATOM 858 N N . LEU A 1 111 ? -0.784 5.942 7.304 1.00 96.88 111 LEU A N 1
ATOM 859 C CA . LEU A 1 111 ? -0.675 4.493 7.483 1.00 96.88 111 LEU A CA 1
ATOM 860 C C . LEU A 1 111 ? -1.642 3.966 8.557 1.00 96.88 111 LEU A C 1
ATOM 862 O O . LEU A 1 111 ? -2.267 2.926 8.353 1.00 96.88 111 LEU A O 1
ATOM 866 N N . ALA A 1 112 ? -1.829 4.688 9.666 1.00 97.00 112 ALA A N 1
ATOM 867 C CA . ALA A 1 112 ? -2.822 4.325 10.680 1.00 97.00 112 ALA A CA 1
ATOM 868 C C . ALA A 1 112 ? -4.263 4.402 10.146 1.00 97.00 112 ALA A C 1
ATOM 870 O O . ALA A 1 112 ? -5.077 3.528 10.446 1.00 97.00 112 ALA A O 1
ATOM 871 N N . ALA A 1 113 ? -4.576 5.389 9.301 1.00 97.00 113 ALA A N 1
ATOM 872 C CA . ALA A 1 113 ? -5.877 5.462 8.637 1.00 97.00 113 ALA A CA 1
ATOM 873 C C . ALA A 1 113 ? -6.117 4.248 7.723 1.00 97.00 113 ALA A C 1
ATOM 875 O O . ALA A 1 113 ? -7.227 3.714 7.679 1.00 97.00 113 ALA A O 1
ATOM 876 N N . VAL A 1 114 ? -5.073 3.756 7.046 1.00 97.50 114 VAL A N 1
ATOM 877 C CA . VAL A 1 114 ? -5.154 2.528 6.240 1.00 97.50 114 VAL A CA 1
ATOM 878 C C . VAL A 1 114 ? -5.432 1.311 7.121 1.00 97.50 114 VAL A C 1
ATOM 880 O O . VAL A 1 114 ? -6.328 0.533 6.804 1.00 97.50 114 VAL A O 1
ATOM 883 N N . VAL A 1 115 ? -4.735 1.165 8.251 1.00 96.62 115 VAL A N 1
ATOM 884 C CA . VAL A 1 115 ? -4.996 0.085 9.225 1.00 96.62 115 VAL A CA 1
ATOM 885 C C . VAL A 1 115 ? -6.451 0.095 9.704 1.00 96.62 115 VAL A C 1
ATOM 887 O O . VAL A 1 115 ? -7.053 -0.965 9.861 1.00 96.62 115 VAL A O 1
ATOM 890 N N . GLY A 1 116 ? -7.020 1.281 9.928 1.00 94.81 116 GLY A N 1
ATOM 891 C CA . GLY A 1 116 ? -8.403 1.436 10.376 1.00 94.81 116 GLY A CA 1
ATOM 892 C C . GLY A 1 116 ? -9.461 1.099 9.323 1.00 94.81 116 GLY A C 1
ATOM 893 O O . GLY A 1 116 ? -10.575 0.750 9.705 1.00 94.81 116 GLY A O 1
ATOM 894 N N . LYS A 1 117 ? -9.140 1.201 8.024 1.00 95.38 117 LYS A N 1
ATOM 895 C CA . LYS A 1 117 ? -10.126 1.023 6.943 1.00 95.38 117 LYS A CA 1
ATOM 896 C C . LYS A 1 117 ? -10.119 -0.357 6.286 1.00 95.38 117 LYS A C 1
ATOM 898 O O . LYS A 1 117 ? -11.152 -0.764 5.768 1.00 95.38 117 LYS A O 1
ATOM 903 N N . VAL A 1 118 ? -8.974 -1.041 6.239 1.00 96.19 118 VAL A N 1
ATOM 904 C CA . VAL A 1 118 ? -8.867 -2.332 5.539 1.00 96.19 118 VAL A CA 1
ATOM 905 C C . VAL A 1 118 ? -9.488 -3.462 6.358 1.00 96.19 118 VAL A C 1
ATOM 907 O O . VAL A 1 118 ? -9.454 -3.444 7.588 1.00 96.19 118 VAL A O 1
ATOM 910 N N . THR A 1 119 ? -10.018 -4.478 5.677 1.00 93.69 119 THR A N 1
ATOM 911 C CA . THR A 1 119 ? -10.545 -5.692 6.318 1.00 93.69 119 THR A CA 1
ATOM 912 C C . THR A 1 119 ? -9.484 -6.457 7.116 1.00 93.69 119 THR A C 1
ATOM 914 O O . THR A 1 119 ? -8.285 -6.388 6.831 1.00 93.69 119 THR A O 1
ATOM 917 N N . ASP A 1 120 ? -9.939 -7.255 8.087 1.00 90.81 120 ASP A N 1
ATOM 918 C CA . ASP A 1 120 ? -9.090 -8.004 9.027 1.00 90.81 120 ASP A CA 1
ATOM 919 C C . ASP A 1 120 ? -8.019 -8.867 8.350 1.00 90.81 120 ASP A C 1
ATOM 921 O O . ASP A 1 120 ? -6.914 -9.001 8.865 1.00 90.81 120 ASP A O 1
ATOM 925 N N . GLN A 1 121 ? -8.303 -9.414 7.166 1.00 92.75 121 GLN A N 1
ATOM 926 C CA . GLN A 1 121 ? -7.339 -10.218 6.407 1.00 92.75 121 GLN A CA 1
ATOM 927 C C . GLN A 1 121 ? -6.113 -9.408 5.925 1.00 92.75 121 GLN A C 1
ATOM 929 O O . GLN A 1 121 ? -5.027 -9.964 5.778 1.00 92.75 121 GLN A O 1
ATOM 934 N N . TRP A 1 122 ? -6.269 -8.100 5.681 1.00 94.62 122 TRP A N 1
ATOM 935 C CA . TRP A 1 122 ? -5.220 -7.207 5.162 1.00 94.62 122 TRP A CA 1
ATOM 936 C C . TRP A 1 122 ? -4.620 -6.302 6.241 1.00 94.62 122 TRP A C 1
ATOM 938 O O . TRP A 1 122 ? -3.524 -5.761 6.062 1.00 94.62 122 TRP A O 1
ATOM 948 N N . ARG A 1 123 ? -5.310 -6.166 7.376 1.00 94.25 123 ARG A N 1
ATOM 949 C CA . ARG A 1 123 ? -4.885 -5.360 8.523 1.00 94.25 123 ARG A CA 1
ATOM 950 C C . ARG A 1 123 ? -3.460 -5.684 9.002 1.00 94.25 123 ARG A C 1
ATOM 952 O O . ARG A 1 123 ? -2.699 -4.728 9.167 1.00 94.25 123 ARG A O 1
ATOM 959 N N . PRO A 1 124 ? -3.026 -6.957 9.140 1.00 94.19 124 PRO A N 1
ATOM 960 C CA . PRO A 1 124 ? -1.667 -7.263 9.593 1.00 94.19 124 PRO A CA 1
ATOM 961 C C . PRO A 1 124 ? -0.585 -6.710 8.663 1.00 94.19 124 PRO A C 1
ATOM 963 O O . PRO A 1 124 ? 0.452 -6.228 9.114 1.00 94.19 124 PRO A O 1
ATOM 966 N N . LEU A 1 125 ? -0.831 -6.728 7.351 1.00 95.00 125 LEU A N 1
ATOM 967 C CA . LEU A 1 125 ? 0.118 -6.222 6.363 1.00 95.00 125 LEU A CA 1
ATOM 968 C C . LEU A 1 125 ? 0.286 -4.699 6.477 1.00 95.00 125 LEU A C 1
ATOM 970 O O . LEU A 1 125 ? 1.416 -4.201 6.486 1.00 95.00 125 LEU A O 1
ATOM 974 N N . ALA A 1 126 ? -0.827 -3.972 6.621 1.00 96.19 126 ALA A N 1
ATOM 975 C CA . ALA A 1 126 ? -0.818 -2.528 6.848 1.00 96.19 126 ALA A CA 1
ATOM 976 C C . ALA A 1 126 ? -0.146 -2.166 8.187 1.00 96.19 126 ALA A C 1
ATOM 978 O O . ALA A 1 126 ? 0.685 -1.256 8.226 1.00 96.19 126 ALA A O 1
ATOM 979 N N . LEU A 1 127 ? -0.430 -2.925 9.254 1.00 95.88 127 LEU A N 1
ATOM 980 C CA . LEU A 1 127 ? 0.185 -2.764 10.578 1.00 95.88 127 LEU A CA 1
ATOM 981 C C . LEU A 1 127 ? 1.706 -2.924 10.533 1.00 95.88 127 LEU A C 1
ATOM 983 O O . LEU A 1 127 ? 2.421 -2.093 11.085 1.00 95.88 127 LEU A O 1
ATOM 987 N N . LEU A 1 128 ? 2.218 -3.928 9.817 1.00 95.19 128 LEU A N 1
ATOM 988 C CA . LEU A 1 128 ? 3.662 -4.097 9.608 1.00 95.19 128 LEU A CA 1
ATOM 989 C C . LEU A 1 128 ? 4.291 -2.916 8.855 1.00 95.19 128 LEU A C 1
ATOM 991 O O . LEU A 1 128 ? 5.470 -2.618 9.044 1.00 95.19 128 LEU A O 1
ATOM 995 N N . GLY A 1 129 ? 3.533 -2.267 7.967 1.00 94.38 129 GLY A N 1
ATOM 996 C CA . GLY A 1 129 ? 3.949 -1.026 7.316 1.00 94.38 129 GLY A CA 1
ATOM 997 C C . GLY A 1 129 ? 4.080 0.123 8.310 1.00 94.38 129 GLY A C 1
ATOM 998 O O . GLY A 1 129 ? 5.130 0.761 8.365 1.00 94.38 129 GLY A O 1
ATOM 999 N N . LEU A 1 130 ? 3.042 0.339 9.122 1.00 96.19 130 LEU A N 1
ATOM 1000 C CA . LEU A 1 130 ? 3.014 1.370 10.161 1.00 96.19 130 LEU A CA 1
ATOM 1001 C C . LEU A 1 130 ? 4.136 1.172 11.185 1.00 96.19 130 LEU A C 1
ATOM 1003 O O . LEU A 1 130 ? 4.862 2.116 11.462 1.00 96.19 130 LEU A O 1
ATOM 1007 N N . ALA A 1 131 ? 4.353 -0.054 11.657 1.00 95.12 131 ALA A N 1
ATOM 1008 C CA . ALA A 1 131 ? 5.368 -0.367 12.663 1.00 95.12 131 ALA A CA 1
ATOM 1009 C C . ALA A 1 131 ? 6.800 -0.028 12.232 1.00 95.12 131 ALA A C 1
ATOM 1011 O O . ALA A 1 131 ? 7.645 0.290 13.060 1.00 95.12 131 ALA A O 1
ATOM 1012 N N . ARG A 1 132 ? 7.082 -0.062 10.924 1.00 91.88 132 ARG A N 1
ATOM 1013 C CA . ARG A 1 132 ? 8.389 0.336 10.375 1.00 91.88 132 ARG A CA 1
ATOM 1014 C C . ARG A 1 132 ? 8.616 1.848 10.369 1.00 91.88 132 ARG A C 1
ATOM 1016 O O . ARG A 1 132 ? 9.744 2.281 10.156 1.00 91.88 132 ARG A O 1
ATOM 1023 N N . VAL A 1 133 ? 7.556 2.632 10.539 1.00 91.94 133 VAL A N 1
ATOM 1024 C CA . VAL A 1 133 ? 7.596 4.099 10.578 1.00 91.94 133 VAL A CA 1
ATOM 1025 C C . VAL A 1 133 ? 7.420 4.604 12.009 1.00 91.94 133 VAL A C 1
ATOM 1027 O O . VAL A 1 133 ? 8.160 5.482 12.437 1.00 91.94 133 VAL A O 1
ATOM 1030 N N . ASP A 1 134 ? 6.453 4.046 12.734 1.00 94.25 134 ASP A N 1
ATOM 1031 C CA . ASP A 1 134 ? 6.042 4.446 14.077 1.00 94.25 134 ASP A CA 1
ATOM 1032 C C . ASP A 1 134 ? 5.506 3.215 14.828 1.00 94.25 134 ASP A C 1
ATOM 1034 O O . ASP A 1 134 ? 4.339 2.827 14.713 1.00 94.25 134 ASP A O 1
ATOM 1038 N N . GLU A 1 135 ? 6.403 2.552 15.555 1.00 93.44 135 GLU A N 1
ATOM 1039 C CA . GLU A 1 135 ? 6.095 1.363 16.350 1.00 93.44 135 GLU A CA 1
ATOM 1040 C C . GLU A 1 135 ? 5.089 1.643 17.485 1.00 93.44 135 GLU A C 1
ATOM 1042 O O . GLU A 1 135 ? 4.110 0.894 17.576 1.00 93.44 135 GLU A O 1
ATOM 1047 N N . PRO A 1 136 ? 5.229 2.711 18.303 1.00 94.12 136 PRO A N 1
ATOM 1048 C CA . PRO A 1 136 ? 4.223 3.054 19.309 1.00 94.12 136 PRO A CA 1
ATOM 1049 C C . PRO A 1 136 ? 2.815 3.182 18.723 1.00 94.12 136 PRO A C 1
ATOM 1051 O O . PRO A 1 136 ? 1.874 2.561 19.220 1.00 94.12 136 PRO A O 1
ATOM 1054 N N . LYS A 1 137 ? 2.668 3.902 17.606 1.00 94.25 137 LYS A N 1
ATOM 1055 C CA . LYS A 1 137 ? 1.365 4.069 16.953 1.00 94.25 137 LYS A CA 1
ATOM 1056 C C . LYS A 1 137 ? 0.826 2.763 16.371 1.00 94.25 137 LYS A C 1
ATOM 1058 O O . LYS A 1 137 ? -0.388 2.550 16.366 1.00 94.25 137 LYS A O 1
ATOM 1063 N N . ALA A 1 138 ? 1.697 1.873 15.894 1.00 93.44 138 ALA A N 1
ATOM 1064 C CA . ALA A 1 138 ? 1.293 0.541 15.450 1.00 93.44 138 ALA A CA 1
ATOM 1065 C C . ALA A 1 138 ? 0.731 -0.303 16.601 1.00 93.44 138 ALA A C 1
ATOM 1067 O O . ALA A 1 138 ? -0.287 -0.973 16.417 1.00 93.44 138 ALA A O 1
ATOM 1068 N N . LEU A 1 139 ? 1.354 -0.239 17.781 1.00 92.62 139 LEU A N 1
ATOM 1069 C CA . LEU A 1 139 ? 0.882 -0.929 18.983 1.00 92.62 139 LEU A CA 1
ATOM 1070 C C . LEU A 1 139 ? -0.471 -0.389 19.460 1.00 92.62 139 LEU A C 1
ATOM 1072 O O . LEU A 1 139 ? -1.343 -1.188 19.806 1.00 92.62 139 LEU A O 1
ATOM 1076 N N . ASP A 1 140 ? -0.682 0.927 19.400 1.00 93.38 140 ASP A N 1
ATOM 1077 C CA . ASP A 1 140 ? -1.979 1.552 19.705 1.00 93.38 140 ASP A CA 1
ATOM 1078 C C . ASP A 1 140 ? -3.076 1.111 18.722 1.00 93.38 140 ASP A C 1
ATOM 1080 O O . ASP A 1 140 ? -4.239 0.947 19.097 1.00 93.38 140 ASP A O 1
ATOM 1084 N N . CYS A 1 141 ? -2.710 0.872 17.460 1.00 92.00 141 CYS A N 1
ATOM 1085 C CA . CYS A 1 141 ? -3.624 0.383 16.429 1.00 92.00 141 CYS A CA 1
ATOM 1086 C C . CYS A 1 141 ? -3.830 -1.143 16.458 1.00 92.00 141 CYS A C 1
ATOM 1088 O O . CYS A 1 141 ? -4.682 -1.652 15.722 1.00 92.00 141 CYS A O 1
ATOM 1090 N N . ALA A 1 142 ? -3.075 -1.897 17.259 1.00 89.50 142 ALA A N 1
ATOM 1091 C CA . ALA A 1 142 ? -3.176 -3.352 17.316 1.00 89.50 142 ALA A CA 1
ATOM 1092 C C . ALA A 1 142 ? -4.514 -3.782 17.943 1.00 89.50 142 ALA A C 1
ATOM 1094 O O . ALA A 1 142 ? -4.796 -3.503 19.112 1.00 89.50 142 ALA A O 1
ATOM 1095 N N . GLY A 1 143 ? -5.342 -4.488 17.167 1.00 79.50 143 GLY A N 1
ATOM 1096 C CA . GLY A 1 143 ? -6.700 -4.869 17.564 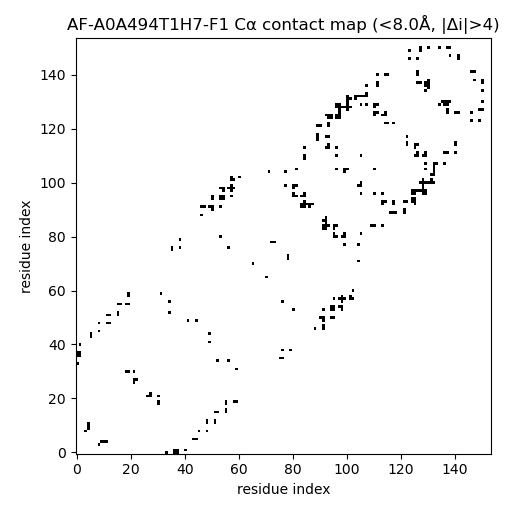1.00 79.50 143 GLY A CA 1
ATOM 1097 C C . GLY A 1 143 ? -6.760 -6.132 18.425 1.00 79.50 143 GLY A C 1
ATOM 1098 O O . GLY A 1 143 ? -7.737 -6.343 19.141 1.00 79.50 143 GLY A O 1
ATOM 1099 N N . GLY A 1 144 ? -5.714 -6.967 18.400 1.00 82.06 144 GLY A N 1
ATOM 1100 C CA . GLY A 1 144 ? -5.716 -8.262 19.081 1.00 82.06 144 GLY A CA 1
ATOM 1101 C C . GLY A 1 144 ? -4.340 -8.792 19.479 1.00 82.06 144 GLY A C 1
ATOM 1102 O O . GLY A 1 144 ? -3.303 -8.176 19.242 1.00 82.06 144 GLY A O 1
ATOM 1103 N N . ALA A 1 145 ? -4.337 -9.973 20.104 1.00 80.44 145 ALA A N 1
ATOM 1104 C CA . ALA A 1 145 ? -3.113 -10.644 20.542 1.00 80.44 145 ALA A CA 1
ATOM 1105 C C . ALA A 1 145 ? -2.204 -11.037 19.366 1.00 80.44 145 ALA A C 1
ATOM 1107 O O . ALA A 1 145 ? -0.987 -10.961 19.498 1.00 80.44 145 ALA A O 1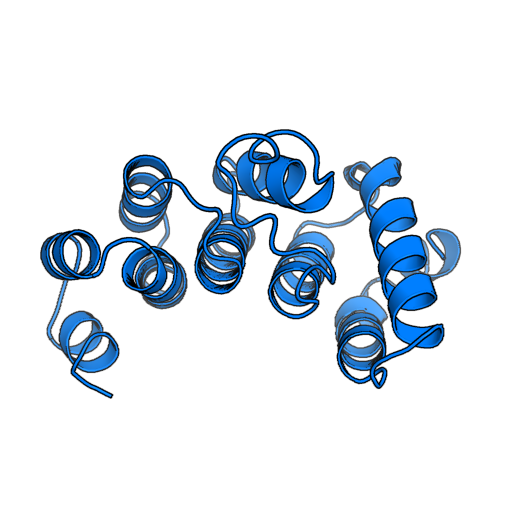
ATOM 1108 N N . LEU A 1 146 ? -2.787 -11.406 18.218 1.00 80.00 146 LEU A N 1
ATOM 1109 C CA . LEU A 1 146 ? -2.033 -11.737 17.009 1.00 80.00 146 LEU A CA 1
ATOM 1110 C C . LEU A 1 146 ? -1.295 -10.514 16.450 1.00 80.00 146 LEU A C 1
ATOM 1112 O O . LEU A 1 146 ? -0.103 -10.609 16.182 1.00 80.00 146 LEU A O 1
ATOM 1116 N N . ASP A 1 147 ? -1.965 -9.361 16.358 1.00 84.88 147 ASP A N 1
ATOM 1117 C CA . ASP A 1 147 ? -1.339 -8.106 15.926 1.00 84.88 147 ASP A CA 1
ATOM 1118 C C . ASP A 1 147 ? -0.152 -7.755 16.829 1.00 84.88 147 ASP A C 1
ATOM 1120 O O . ASP A 1 147 ? 0.950 -7.511 16.351 1.00 84.88 147 ASP A O 1
ATOM 1124 N N . ARG A 1 148 ? -0.342 -7.810 18.153 1.00 84.12 148 ARG A N 1
ATOM 1125 C CA . ARG A 1 148 ? 0.732 -7.522 19.117 1.00 84.12 148 ARG A CA 1
ATOM 1126 C C . ARG A 1 148 ? 1.873 -8.533 19.050 1.00 84.12 148 ARG A C 1
ATOM 1128 O O . ARG A 1 148 ? 3.023 -8.144 19.206 1.00 84.12 148 ARG A O 1
ATOM 1135 N N . LEU A 1 149 ? 1.572 -9.808 18.797 1.00 83.88 149 LEU A N 1
ATOM 1136 C CA . LEU A 1 149 ? 2.588 -10.841 18.590 1.00 83.88 149 LEU A CA 1
ATOM 1137 C C . LEU A 1 149 ? 3.418 -10.554 17.333 1.00 83.88 149 LEU A C 1
ATOM 1139 O O . LEU A 1 149 ? 4.635 -10.695 17.364 1.00 83.88 149 LEU A O 1
ATOM 1143 N N . MET A 1 150 ? 2.773 -10.123 16.246 1.00 81.31 150 MET A N 1
ATOM 1144 C CA . MET A 1 150 ? 3.451 -9.759 14.998 1.00 81.31 150 MET A CA 1
ATOM 1145 C C . MET A 1 150 ? 4.306 -8.492 15.117 1.00 81.31 150 MET A C 1
ATOM 1147 O O . MET A 1 150 ? 5.245 -8.327 14.343 1.00 81.31 150 MET A O 1
ATOM 1151 N N . LEU A 1 151 ? 3.976 -7.609 16.061 1.00 84.38 151 LEU A N 1
ATOM 1152 C CA . LEU A 1 151 ? 4.708 -6.375 16.358 1.00 84.38 151 LEU A CA 1
ATOM 1153 C C . LEU A 1 151 ? 5.786 -6.542 17.444 1.00 84.38 151 LEU A C 1
ATOM 1155 O O . LEU A 1 151 ? 6.515 -5.594 17.709 1.00 84.38 151 LEU A O 1
ATOM 1159 N N . GLY A 1 152 ? 5.873 -7.709 18.094 1.00 69.69 152 GLY A N 1
ATOM 1160 C CA . GLY A 1 152 ? 6.795 -7.960 19.204 1.00 69.69 152 GLY A CA 1
ATOM 1161 C C . GLY A 1 152 ? 8.281 -7.872 18.814 1.00 69.69 152 GLY A C 1
ATOM 1162 O O . GLY A 1 152 ? 8.619 -7.957 17.630 1.00 69.69 152 GLY A O 1
ATOM 1163 N N . PRO A 1 153 ? 9.182 -7.717 19.805 1.00 51.72 153 PRO A N 1
ATOM 1164 C CA . PRO A 1 153 ? 10.590 -7.421 19.561 1.00 51.72 153 PRO A CA 1
ATOM 1165 C C . PRO A 1 153 ? 11.246 -8.530 18.731 1.00 51.72 153 PRO A C 1
ATOM 1167 O O . PRO A 1 153 ? 11.222 -9.700 19.116 1.00 51.72 153 PRO A O 1
ATOM 1170 N N . SER A 1 154 ? 11.811 -8.141 17.585 1.00 49.28 154 SER A N 1
ATOM 1171 C CA . SER A 1 154 ? 12.707 -8.967 16.763 1.00 49.28 154 SER A CA 1
ATOM 1172 C C . SER A 1 154 ? 14.155 -8.801 17.202 1.00 49.28 154 SER A C 1
ATOM 1174 O O . SER A 1 154 ? 14.530 -7.653 17.532 1.00 49.28 154 SER A O 1
#

Radius of gyration: 15.64 Å; Cα contacts (8 Å, |Δi|>4): 191; chains: 1; bounding box: 36×32×45 Å

Sequence (154 aa):
MDRLLSQEPGLTPDFVAYLTSIPRGDTRIQARTALNELLENKHLLSTWQKVWIADAVGRVRPTTLVRDGSSLGKNHYTRWLHECLNADNDALAATAAHSLGRLHAGDATELAAVVGKVTDQWRPLALLGLARVDEPKALDCAGGALDRLMLGPS

Mean predicted aligned error: 7.3 Å

Secondary structure (DSSP, 8-state):
-HHHHHH-GGGHHHHHHHHHHPPSSHHHHHHHHHHHHHHHTGGGS-HHHHHHHHHHHHHS--S----STT-TT--HHHHHHHHHHT-S-HHHHHHHHHHHHHTT-S-HHHHHHHHHHS-TTTHHHHHHHHHTT-HHHHHHT--SHHHHHHTS--

Nearest PDB structures (foldseek):
  8j07-assembly1_u7  TM=5.756E-01  e=1.081E+00  Homo sapiens
  3tx7-assembly1_A  TM=4.798E-01  e=2.828E+00  Homo sapiens
  1g3j-assembly2_C  TM=4.849E-01  e=3.597E+00  Homo sapiens
  3tt9-assembly1_A  TM=4.844E-01  e=7.054E+00  Homo sapiens
  5dhf-assembly1_C  TM=4.218E-01  e=4.156E+00  Saccharomyces cerevisiae S288C

pLDDT: mean 81.98, std 15.22, range [35.25, 97.62]

Solvent-accessible surface area (backbone atoms only — not comparable to full-atom values): 8594 Å² total; per-residue (Å²): 111,66,71,54,52,70,74,42,56,86,48,44,59,61,51,36,50,53,52,66,66,51,58,91,60,72,63,40,52,50,41,48,53,56,54,51,57,52,57,77,51,49,87,77,51,53,68,69,49,49,28,42,50,32,44,38,55,31,64,54,72,67,95,69,75,70,90,54,100,81,59,94,84,74,51,71,64,61,56,51,33,57,57,31,46,72,46,93,47,43,64,35,16,19,34,16,29,26,17,27,13,67,62,65,69,54,54,59,66,62,29,48,54,44,37,73,69,34,54,80,91,35,24,63,49,10,37,58,5,23,38,56,63,32,47,73,62,28,59,74,66,40,86,47,70,66,48,49,59,75,67,47,93,127

Foldseek 3Di:
DLVCCLVCVVCLLVLLVVLLPDDDDPSVVVSVVVLVVCLVVVVSHDLVSLLSSLLSLLSSADPDPPPDPPCLDDDSNLVVLLVQCPDPDLSSNLSSLLSCLSRLNDDLVSLLVSLVPHDPVSNLSSLNSNCSNPLVSSVVSQPDPVSVVSSDDD